Protein AF-A0A2E6C8P7-F1 (afdb_monomer_lite)

Structure (mmCIF, N/CA/C/O backbone):
data_AF-A0A2E6C8P7-F1
#
_entry.id   AF-A0A2E6C8P7-F1
#
loop_
_atom_site.group_PDB
_atom_site.id
_atom_site.type_symbol
_atom_site.label_atom_id
_atom_site.label_alt_id
_atom_site.label_comp_id
_atom_site.label_asym_id
_atom_site.label_entity_id
_atom_site.label_seq_id
_atom_site.pdbx_PDB_ins_code
_atom_site.Cartn_x
_atom_site.Cartn_y
_atom_site.Cartn_z
_atom_site.occupancy
_atom_site.B_iso_or_equiv
_atom_site.auth_seq_id
_atom_site.auth_comp_id
_atom_site.auth_asym_id
_atom_site.auth_atom_id
_atom_site.pdbx_PDB_model_num
ATOM 1 N N . MET A 1 1 ? 29.643 5.740 -5.448 1.00 72.62 1 MET A N 1
ATOM 2 C CA . MET A 1 1 ? 28.365 6.368 -5.849 1.00 72.62 1 MET A CA 1
ATOM 3 C C . MET A 1 1 ? 27.333 5.272 -6.019 1.00 72.62 1 MET A C 1
ATOM 5 O O . MET A 1 1 ? 27.657 4.274 -6.653 1.00 72.62 1 MET A O 1
ATOM 9 N N . GLU A 1 2 ? 26.133 5.428 -5.458 1.00 72.31 2 GLU A N 1
ATOM 10 C CA . GLU A 1 2 ? 25.018 4.536 -5.802 1.00 72.31 2 GLU A CA 1
ATOM 11 C C . GLU A 1 2 ? 24.640 4.738 -7.272 1.00 72.31 2 GLU A C 1
ATOM 13 O O . GLU A 1 2 ? 24.577 5.864 -7.768 1.00 72.31 2 GLU A O 1
ATOM 18 N N . THR A 1 3 ? 24.367 3.643 -7.973 1.00 90.25 3 THR A N 1
ATOM 19 C CA . THR A 1 3 ? 23.759 3.717 -9.304 1.00 90.25 3 THR A CA 1
ATOM 20 C C . THR A 1 3 ? 22.280 4.080 -9.181 1.00 90.25 3 THR A C 1
ATOM 22 O O . THR A 1 3 ? 21.615 3.731 -8.205 1.00 90.25 3 THR A O 1
ATOM 25 N N . TYR A 1 4 ? 21.719 4.725 -10.204 1.00 87.56 4 TYR A N 1
ATOM 26 C CA . TYR A 1 4 ? 20.300 5.102 -10.227 1.00 87.56 4 TYR A CA 1
ATOM 27 C C . TYR A 1 4 ? 19.353 3.916 -9.946 1.00 87.56 4 TYR A C 1
ATOM 29 O O . TYR A 1 4 ? 18.358 4.054 -9.236 1.00 87.56 4 TYR A O 1
ATOM 37 N N . LYS A 1 5 ? 19.705 2.714 -10.428 1.00 88.88 5 LYS A N 1
ATOM 38 C CA . LYS A 1 5 ? 18.951 1.476 -10.165 1.00 88.88 5 LYS A CA 1
ATOM 39 C C . LYS A 1 5 ? 18.927 1.099 -8.678 1.00 88.88 5 LYS A C 1
ATOM 41 O O . LYS A 1 5 ? 17.880 0.697 -8.175 1.00 88.88 5 LYS A O 1
ATOM 46 N N . GLN A 1 6 ? 20.052 1.248 -7.978 1.00 88.31 6 GLN A N 1
ATOM 47 C CA . GLN A 1 6 ? 20.151 0.9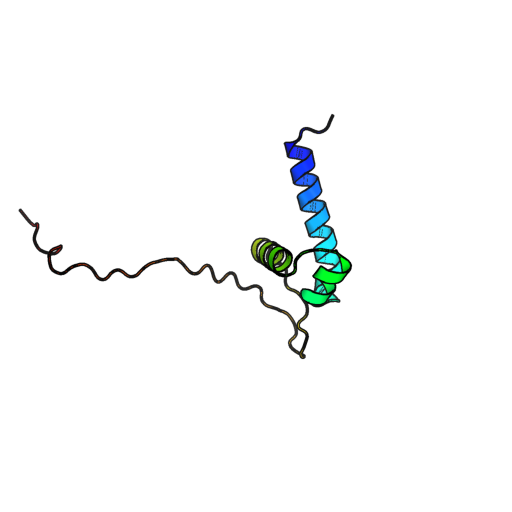67 -6.540 1.00 88.31 6 GLN A CA 1
ATOM 48 C C . GLN A 1 6 ? 19.328 1.971 -5.727 1.00 88.31 6 GLN A C 1
ATOM 50 O O . GLN A 1 6 ? 18.574 1.575 -4.840 1.00 88.31 6 GLN A O 1
ATOM 55 N N . MET A 1 7 ? 19.377 3.251 -6.103 1.00 88.75 7 MET A N 1
ATOM 56 C CA . MET A 1 7 ? 18.591 4.302 -5.454 1.00 88.75 7 MET A CA 1
ATOM 57 C C . MET A 1 7 ? 17.079 4.060 -5.591 1.00 88.75 7 MET A C 1
ATOM 59 O O . MET A 1 7 ? 16.340 4.181 -4.615 1.00 88.75 7 MET A O 1
ATOM 63 N N . GLN A 1 8 ? 16.610 3.643 -6.774 1.00 88.50 8 GLN A N 1
ATOM 64 C CA . GLN A 1 8 ? 15.202 3.287 -6.980 1.00 88.50 8 GLN A CA 1
ATOM 65 C C . GLN A 1 8 ? 14.760 2.092 -6.126 1.00 88.50 8 GLN A C 1
ATOM 67 O O . GLN A 1 8 ? 13.670 2.114 -5.551 1.00 88.50 8 GLN A O 1
ATOM 72 N N . GLN A 1 9 ? 15.587 1.045 -6.040 1.00 88.50 9 GLN A N 1
ATOM 73 C CA . GLN A 1 9 ? 15.282 -0.117 -5.203 1.00 88.50 9 GLN A CA 1
ATOM 74 C C . GLN A 1 9 ? 15.208 0.261 -3.724 1.00 88.50 9 GLN A C 1
ATOM 76 O O . GLN A 1 9 ? 14.247 -0.124 -3.055 1.00 88.50 9 GLN A O 1
ATOM 81 N N . ARG A 1 10 ? 16.164 1.059 -3.235 1.00 90.81 10 ARG A N 1
ATOM 82 C CA . ARG A 1 10 ? 16.167 1.557 -1.857 1.00 90.81 10 ARG A CA 1
ATOM 83 C C . ARG A 1 10 ? 14.914 2.378 -1.561 1.00 90.81 10 ARG A C 1
ATOM 85 O O . ARG A 1 10 ? 14.205 2.065 -0.610 1.00 90.81 10 ARG A O 1
ATOM 92 N N . HIS A 1 11 ? 14.576 3.335 -2.423 1.00 87.56 11 HIS A N 1
ATOM 93 C CA . HIS A 1 11 ? 13.379 4.158 -2.255 1.00 87.56 11 HIS A CA 1
ATOM 94 C C . HIS A 1 11 ? 12.095 3.315 -2.209 1.00 87.56 11 HIS A C 1
ATOM 96 O O . HIS A 1 11 ? 11.241 3.500 -1.344 1.00 87.56 11 HIS A O 1
ATOM 102 N N . LYS A 1 12 ? 11.971 2.321 -3.098 1.00 86.94 12 LYS A N 1
ATOM 103 C CA . LYS A 1 12 ? 10.827 1.399 -3.094 1.00 86.94 12 LYS A CA 1
ATOM 104 C C . LYS A 1 12 ? 10.731 0.614 -1.781 1.00 86.94 12 LYS A C 1
ATOM 106 O O . LYS A 1 12 ? 9.627 0.394 -1.280 1.00 86.94 12 LYS A O 1
ATOM 111 N N . GLN A 1 13 ? 11.869 0.194 -1.235 1.00 89.00 13 GLN A N 1
ATOM 112 C CA . GLN A 1 13 ? 11.931 -0.528 0.031 1.00 89.00 13 GLN A CA 1
ATOM 113 C C . GLN A 1 13 ? 11.558 0.371 1.218 1.00 89.00 13 GLN A C 1
ATOM 115 O O . GLN A 1 13 ? 10.775 -0.045 2.069 1.00 89.00 13 GLN A O 1
ATOM 120 N N . GLU A 1 14 ? 12.052 1.608 1.250 1.00 90.00 14 GLU A N 1
ATOM 121 C CA . GLU A 1 14 ? 11.721 2.607 2.275 1.00 90.00 14 GLU A CA 1
ATOM 122 C C . GLU A 1 14 ? 10.215 2.899 2.301 1.00 90.00 14 GLU A C 1
ATOM 124 O O . GLU A 1 14 ? 9.588 2.821 3.357 1.00 90.00 14 GLU A O 1
ATOM 129 N N . VAL A 1 15 ? 9.607 3.125 1.130 1.00 86.50 15 VAL A N 1
ATOM 130 C CA . VAL A 1 15 ? 8.155 3.336 1.000 1.00 86.50 15 VAL A CA 1
ATOM 131 C C . VAL A 1 15 ? 7.376 2.117 1.495 1.00 86.50 15 VAL A C 1
ATOM 133 O O . VAL A 1 15 ? 6.399 2.257 2.230 1.00 86.50 15 VAL A O 1
ATOM 136 N N . LYS A 1 16 ? 7.815 0.904 1.142 1.00 88.12 16 LYS A N 1
ATOM 137 C CA . LYS A 1 16 ? 7.183 -0.330 1.622 1.00 88.12 16 LYS A CA 1
ATOM 138 C C . LYS A 1 16 ? 7.246 -0.439 3.149 1.00 88.12 16 LYS A C 1
ATOM 140 O O . LYS A 1 16 ? 6.238 -0.771 3.768 1.00 88.12 16 LYS A O 1
ATOM 145 N N . ASN A 1 17 ? 8.401 -0.154 3.745 1.00 89.69 17 ASN A N 1
ATOM 146 C CA . ASN A 1 17 ? 8.595 -0.218 5.193 1.00 89.69 17 ASN A CA 1
ATOM 147 C C . ASN A 1 17 ? 7.722 0.805 5.925 1.00 89.69 17 ASN A C 1
ATOM 149 O O . ASN A 1 17 ? 7.091 0.457 6.919 1.00 89.69 17 ASN A O 1
ATOM 153 N N . LEU A 1 18 ? 7.624 2.027 5.396 1.00 88.25 18 LEU A N 1
ATOM 154 C CA . LEU A 1 18 ? 6.752 3.064 5.943 1.00 88.25 18 LEU A CA 1
ATOM 155 C C . LEU A 1 18 ? 5.289 2.605 5.944 1.00 88.25 18 LEU A C 1
ATOM 157 O O . LEU A 1 18 ? 4.610 2.656 6.964 1.00 88.25 18 LEU A O 1
ATOM 161 N N . ILE A 1 19 ? 4.815 2.066 4.821 1.00 86.81 19 ILE A N 1
ATOM 162 C CA . ILE A 1 19 ? 3.441 1.569 4.694 1.00 86.81 19 ILE A CA 1
ATOM 163 C C . ILE A 1 19 ? 3.157 0.432 5.689 1.00 86.81 19 ILE A C 1
ATOM 165 O O . ILE A 1 19 ? 2.074 0.384 6.275 1.00 86.81 19 ILE A O 1
ATOM 169 N N . LEU A 1 20 ? 4.123 -0.464 5.911 1.00 86.81 20 LEU A N 1
ATOM 170 C CA . LEU A 1 20 ? 4.005 -1.561 6.876 1.00 86.81 20 LEU A CA 1
ATOM 171 C C . LEU A 1 20 ? 3.920 -1.086 8.335 1.00 86.81 20 LEU A C 1
ATOM 173 O O . LEU A 1 20 ? 3.348 -1.796 9.150 1.00 86.81 20 LEU A O 1
ATOM 177 N N . GLN A 1 21 ? 4.432 0.097 8.682 1.00 87.81 21 GLN A N 1
ATOM 178 C CA . GLN A 1 21 ? 4.296 0.638 10.043 1.00 87.81 21 GLN A CA 1
ATOM 179 C C . GLN A 1 21 ? 2.860 1.090 10.349 1.00 87.81 21 GLN A C 1
ATOM 181 O O . GLN A 1 21 ? 2.403 1.000 11.489 1.00 87.81 21 GLN A O 1
ATOM 186 N N . TYR A 1 22 ? 2.128 1.552 9.331 1.00 84.12 22 TYR A N 1
ATOM 187 C CA . TYR A 1 22 ? 0.784 2.115 9.498 1.00 84.12 22 TYR A CA 1
ATOM 188 C C . TYR A 1 22 ? -0.349 1.139 9.154 1.00 84.12 22 TYR A C 1
ATOM 190 O O . TYR A 1 22 ? -1.505 1.416 9.478 1.00 84.12 22 TYR A O 1
ATOM 198 N N . ASN A 1 23 ? -0.057 0.002 8.515 1.00 81.69 23 ASN A N 1
ATOM 199 C CA . ASN A 1 23 ? -1.083 -0.888 7.958 1.00 81.69 23 ASN A CA 1
ATOM 200 C C . ASN A 1 23 ? -2.020 -1.526 9.011 1.00 81.69 23 ASN A C 1
ATOM 202 O O . ASN A 1 23 ? -3.213 -1.695 8.747 1.00 81.69 23 ASN A O 1
ATOM 206 N N . MET A 1 24 ? -1.506 -1.864 10.197 1.00 79.94 24 MET A N 1
ATOM 207 C CA . MET A 1 24 ? -2.260 -2.534 11.266 1.00 79.94 24 MET A CA 1
ATOM 208 C C . MET A 1 24 ? -3.064 -1.556 12.126 1.00 79.94 24 MET A C 1
ATOM 210 O O . MET A 1 24 ? -4.093 -1.916 12.698 1.00 79.94 24 MET A O 1
ATOM 214 N N . THR A 1 25 ? -2.585 -0.321 12.246 1.00 83.94 25 THR A N 1
ATOM 215 C CA . THR A 1 25 ? -3.131 0.687 13.161 1.00 83.94 25 THR A CA 1
ATOM 216 C C . THR A 1 25 ? -4.153 1.585 12.476 1.00 83.94 25 THR A C 1
ATOM 218 O O . THR A 1 25 ? -5.172 1.918 13.083 1.00 83.94 25 THR A O 1
ATOM 221 N N . HIS A 1 26 ? -3.923 1.903 11.202 1.00 86.81 26 HIS A N 1
ATOM 222 C CA . HIS A 1 26 ? -4.688 2.886 10.448 1.00 86.81 26 HIS A CA 1
ATOM 223 C C . HIS A 1 26 ? -5.408 2.258 9.255 1.00 86.81 26 HIS A C 1
ATOM 225 O O . HIS A 1 26 ? -5.000 1.245 8.682 1.00 86.81 26 HIS A O 1
ATOM 231 N N . THR A 1 27 ? -6.489 2.903 8.840 1.00 87.38 27 THR A N 1
ATOM 232 C CA . THR A 1 27 ? -7.132 2.624 7.555 1.00 87.38 27 THR A CA 1
ATOM 233 C C . THR A 1 27 ? -6.291 3.170 6.395 1.00 87.38 27 THR A C 1
ATOM 235 O O . THR A 1 27 ? -5.487 4.083 6.575 1.00 87.38 27 THR A O 1
ATOM 238 N N . ILE A 1 28 ? -6.518 2.686 5.163 1.00 87.81 28 ILE A N 1
ATOM 239 C CA . ILE A 1 28 ? -5.846 3.220 3.953 1.00 87.81 28 ILE A CA 1
ATOM 240 C C . ILE A 1 28 ? -5.999 4.741 3.853 1.00 87.81 28 ILE A C 1
ATOM 242 O O . ILE A 1 28 ? -5.063 5.430 3.467 1.00 87.81 28 ILE A O 1
ATOM 246 N N . ALA A 1 29 ? -7.181 5.270 4.180 1.00 86.75 29 ALA A N 1
ATOM 247 C CA . ALA A 1 29 ? -7.456 6.699 4.076 1.00 86.75 29 ALA A CA 1
ATOM 248 C C . ALA A 1 29 ? -6.669 7.523 5.107 1.00 86.75 29 ALA A C 1
ATOM 250 O O . ALA A 1 29 ? -6.192 8.609 4.790 1.00 86.75 29 ALA A O 1
ATOM 251 N N . GLU A 1 30 ? -6.523 7.012 6.328 1.00 87.81 30 GLU A N 1
ATOM 252 C CA . GLU A 1 30 ? -5.731 7.659 7.378 1.00 87.81 30 GLU A CA 1
ATOM 253 C C . GLU A 1 30 ? -4.241 7.575 7.074 1.00 87.81 30 GLU A C 1
ATOM 255 O O . GLU A 1 30 ? -3.559 8.593 7.118 1.00 87.81 30 GLU A O 1
ATOM 260 N N . ALA A 1 31 ? -3.758 6.396 6.679 1.00 89.25 31 ALA A N 1
ATOM 261 C CA . ALA A 1 31 ? -2.369 6.200 6.293 1.00 89.25 31 ALA A CA 1
ATOM 262 C C . ALA A 1 31 ? -1.992 7.094 5.097 1.00 89.25 31 ALA A C 1
ATOM 264 O O . ALA A 1 31 ? -0.956 7.752 5.126 1.00 89.25 31 ALA A O 1
ATOM 265 N N . ALA A 1 32 ? -2.858 7.198 4.081 1.00 89.44 32 ALA A N 1
ATOM 266 C CA . ALA A 1 32 ? -2.669 8.107 2.949 1.00 89.44 32 ALA A CA 1
ATOM 267 C C . ALA A 1 32 ? -2.539 9.571 3.397 1.00 89.44 32 ALA A C 1
ATOM 269 O O . ALA A 1 32 ? -1.651 10.278 2.927 1.00 89.44 32 ALA A O 1
ATOM 270 N N . ARG A 1 33 ? -3.377 10.010 4.346 1.00 89.62 33 ARG A N 1
ATOM 271 C CA . ARG A 1 33 ? -3.332 11.372 4.893 1.00 89.62 33 ARG A CA 1
ATOM 272 C C . ARG A 1 33 ? -2.043 11.640 5.672 1.00 89.62 33 ARG A C 1
ATOM 274 O O . ARG A 1 33 ? -1.438 12.682 5.469 1.00 89.62 33 ARG A O 1
ATOM 281 N N . ILE A 1 34 ? -1.626 10.706 6.530 1.00 88.31 34 ILE A N 1
ATOM 282 C CA . ILE A 1 34 ? -0.410 10.832 7.352 1.00 88.31 34 ILE A CA 1
ATOM 283 C C . ILE A 1 34 ? 0.840 10.864 6.467 1.00 88.31 34 ILE A C 1
ATOM 285 O O . ILE A 1 34 ? 1.728 11.681 6.682 1.00 88.31 34 ILE A O 1
ATOM 289 N N . MET A 1 35 ? 0.892 10.006 5.446 1.00 86.38 35 MET A N 1
ATOM 290 C CA . MET A 1 35 ? 2.032 9.918 4.528 1.00 86.38 35 MET A CA 1
ATOM 291 C C . MET A 1 35 ? 2.016 10.992 3.427 1.00 86.38 35 MET A C 1
ATOM 293 O O . MET A 1 35 ? 2.943 11.038 2.623 1.00 86.38 35 MET A O 1
ATOM 297 N N . GLY A 1 36 ? 0.964 11.815 3.330 1.00 88.38 36 GLY A N 1
ATOM 298 C CA . GLY A 1 36 ? 0.810 12.788 2.242 1.00 88.38 36 GLY A CA 1
ATOM 299 C C . GLY A 1 36 ? 0.696 12.144 0.852 1.00 88.38 36 GLY A C 1
ATOM 300 O O . GLY A 1 36 ? 1.093 12.738 -0.147 1.00 88.38 36 GLY A O 1
ATOM 301 N N . MET A 1 37 ? 0.184 10.912 0.775 1.00 87.12 37 MET A N 1
ATOM 302 C CA . MET A 1 37 ? 0.053 10.155 -0.469 1.00 87.12 37 MET A CA 1
ATOM 303 C C . MET A 1 37 ? -1.380 10.169 -0.994 1.00 87.12 37 MET A C 1
ATOM 305 O O . MET A 1 37 ? -2.349 10.135 -0.238 1.00 87.12 37 MET A O 1
ATOM 309 N N . ASP A 1 38 ? -1.520 10.109 -2.318 1.00 90.62 38 ASP A N 1
ATOM 310 C CA . ASP A 1 38 ? -2.816 9.846 -2.933 1.00 90.62 38 ASP A CA 1
ATOM 311 C C . ASP A 1 38 ? -3.346 8.462 -2.516 1.00 90.62 38 ASP A C 1
ATOM 313 O O . ASP A 1 38 ? -2.655 7.440 -2.612 1.00 90.62 38 ASP A O 1
ATOM 317 N N . LYS A 1 39 ? -4.606 8.431 -2.079 1.00 87.56 39 LYS A N 1
ATOM 318 C CA . LYS A 1 39 ? -5.268 7.232 -1.553 1.00 87.56 39 LYS A CA 1
ATOM 319 C C . LYS A 1 39 ? -5.319 6.099 -2.580 1.00 87.56 39 LYS A C 1
ATOM 321 O O . LYS A 1 39 ? -5.145 4.934 -2.216 1.00 87.56 39 LYS A O 1
ATOM 326 N N . ASP A 1 40 ? -5.564 6.409 -3.851 1.00 87.12 40 ASP A N 1
ATOM 327 C CA . ASP A 1 40 ? -5.728 5.393 -4.891 1.00 87.12 40 ASP A CA 1
ATOM 328 C C . ASP A 1 40 ? -4.377 4.871 -5.392 1.00 87.12 40 ASP A C 1
ATOM 330 O O . ASP A 1 40 ? -4.266 3.694 -5.753 1.00 87.12 40 ASP A O 1
ATOM 334 N N . LYS A 1 41 ? -3.329 5.703 -5.364 1.00 87.56 41 LYS A N 1
ATOM 335 C CA . LYS A 1 41 ? -1.940 5.253 -5.545 1.00 87.56 41 LYS A CA 1
ATOM 336 C C . LYS A 1 41 ? -1.500 4.337 -4.405 1.00 87.56 41 LYS A C 1
ATOM 338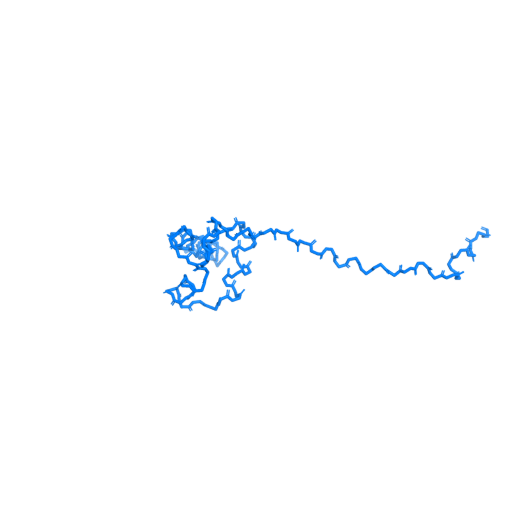 O O . LYS A 1 41 ? -0.975 3.258 -4.679 1.00 87.56 41 LYS A O 1
ATOM 343 N N . LEU A 1 42 ? -1.775 4.712 -3.154 1.00 88.56 42 LEU A N 1
ATOM 344 C CA . LEU A 1 42 ? -1.456 3.881 -1.992 1.00 88.56 42 LEU A CA 1
ATOM 345 C C . LEU A 1 42 ? -2.183 2.533 -2.057 1.00 88.56 42 LEU A C 1
ATOM 347 O O . LEU A 1 42 ? -1.563 1.492 -1.857 1.00 88.56 42 LEU A O 1
ATOM 351 N N . ARG A 1 43 ? -3.474 2.532 -2.413 1.00 86.88 43 ARG A N 1
ATOM 352 C CA . ARG A 1 43 ? -4.250 1.298 -2.593 1.00 86.88 43 ARG A CA 1
ATOM 353 C C . ARG A 1 43 ? -3.640 0.390 -3.662 1.00 86.88 43 ARG A C 1
ATOM 355 O O . ARG A 1 43 ? -3.509 -0.806 -3.426 1.00 86.88 43 ARG A O 1
ATOM 362 N N . ARG A 1 44 ? -3.257 0.939 -4.821 1.00 86.69 44 ARG A N 1
ATOM 363 C CA . ARG A 1 44 ? -2.608 0.170 -5.900 1.00 86.69 44 ARG A CA 1
ATOM 364 C C . ARG A 1 44 ? -1.271 -0.421 -5.460 1.00 86.69 44 ARG A C 1
ATOM 366 O O . ARG A 1 44 ? -1.005 -1.586 -5.735 1.00 86.69 44 ARG A O 1
ATOM 373 N N . PHE A 1 45 ? -0.456 0.359 -4.755 1.00 85.94 45 PHE A N 1
ATOM 374 C CA . PHE A 1 45 ? 0.826 -0.107 -4.231 1.00 85.94 45 PHE A CA 1
ATOM 375 C C . PHE A 1 45 ? 0.647 -1.227 -3.201 1.00 85.94 45 PHE A C 1
ATOM 377 O O . PHE A 1 45 ? 1.297 -2.267 -3.289 1.00 85.94 45 PHE A O 1
ATOM 384 N N . ALA A 1 46 ? -0.268 -1.034 -2.251 1.00 86.62 46 ALA A N 1
ATOM 385 C CA . ALA A 1 46 ? -0.592 -2.022 -1.232 1.00 86.62 46 ALA A CA 1
ATOM 386 C C . ALA A 1 46 ? -1.073 -3.333 -1.857 1.00 86.62 46 ALA A C 1
ATOM 388 O O . ALA A 1 46 ? -0.593 -4.401 -1.493 1.00 86.62 46 ALA A O 1
ATOM 389 N N . HIS A 1 47 ? -1.943 -3.235 -2.862 1.00 84.69 47 HIS A N 1
ATOM 390 C CA . HIS A 1 47 ? -2.442 -4.376 -3.620 1.00 84.69 47 HIS A CA 1
ATOM 391 C C . HIS A 1 47 ? -1.325 -5.143 -4.333 1.00 84.69 47 HIS A C 1
ATOM 393 O O . HIS A 1 47 ? -1.205 -6.351 -4.150 1.00 84.69 47 HIS A O 1
ATOM 399 N N . TYR A 1 48 ? -0.447 -4.440 -5.053 1.00 83.62 48 TYR A N 1
ATOM 400 C CA . TYR A 1 48 ? 0.704 -5.045 -5.733 1.00 83.62 48 TYR A CA 1
ATOM 401 C C . TYR A 1 48 ? 1.644 -5.786 -4.767 1.00 83.62 48 TYR A C 1
ATOM 403 O O . TYR A 1 48 ? 2.245 -6.797 -5.122 1.00 83.62 48 TYR A O 1
ATOM 411 N N . HIS A 1 49 ? 1.777 -5.282 -3.539 1.00 83.56 49 HIS A N 1
ATOM 412 C CA . HIS A 1 49 ? 2.659 -5.839 -2.516 1.00 83.56 49 HIS A CA 1
ATOM 413 C C . HIS A 1 49 ? 1.963 -6.774 -1.514 1.00 83.56 49 HIS A C 1
ATOM 415 O O . HIS A 1 49 ? 2.621 -7.229 -0.578 1.00 83.56 49 HIS A O 1
ATOM 421 N N . GLY A 1 50 ? 0.668 -7.066 -1.689 1.00 83.56 50 GLY A N 1
ATOM 422 C CA . GLY A 1 50 ? -0.103 -7.926 -0.783 1.00 83.56 50 GLY A CA 1
ATOM 423 C C . GLY A 1 50 ? -0.302 -7.345 0.623 1.00 83.56 50 GLY A C 1
ATOM 424 O O . GLY A 1 50 ? -0.518 -8.086 1.580 1.00 83.56 50 GLY A O 1
ATOM 425 N N . ILE A 1 51 ? -0.207 -6.024 0.780 1.00 85.44 51 ILE A N 1
ATOM 426 C CA . ILE A 1 51 ? -0.350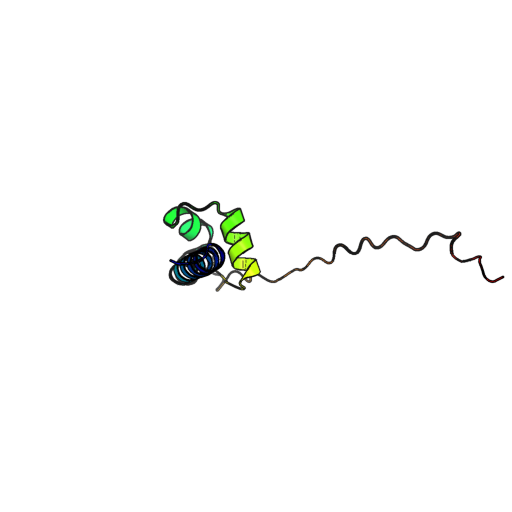 -5.344 2.068 1.00 85.44 51 ILE A CA 1
ATOM 427 C C . ILE A 1 51 ? -1.831 -5.060 2.318 1.00 85.44 51 ILE A C 1
ATOM 429 O O . ILE A 1 51 ? -2.493 -4.382 1.534 1.00 85.44 51 ILE A O 1
ATOM 433 N N . SER A 1 52 ? -2.333 -5.552 3.446 1.00 83.12 52 SER A N 1
ATOM 434 C CA . SER A 1 52 ? -3.707 -5.330 3.896 1.00 83.12 52 SER A CA 1
ATOM 435 C C . SER A 1 52 ? -3.749 -4.249 4.975 1.00 83.12 52 SER A C 1
ATOM 437 O O . SER A 1 52 ? -2.841 -4.164 5.797 1.00 83.12 52 SER A O 1
ATOM 439 N N . PHE A 1 53 ? -4.811 -3.445 4.988 1.00 84.44 53 PHE A N 1
ATOM 440 C CA . PHE A 1 53 ? -5.020 -2.372 5.969 1.00 84.44 53 PHE A CA 1
ATOM 441 C C . PHE A 1 53 ? -6.236 -2.639 6.844 1.00 84.44 53 PHE A C 1
ATOM 443 O O . PHE A 1 53 ? -7.193 -3.283 6.399 1.00 84.44 53 PHE A O 1
ATOM 450 N N . LYS A 1 54 ? -6.258 -2.063 8.046 1.00 81.06 54 LYS A N 1
ATOM 451 C CA . LYS A 1 54 ? -7.436 -2.067 8.921 1.00 81.06 54 LYS A CA 1
ATOM 452 C C . LYS A 1 54 ? -8.661 -1.457 8.214 1.00 81.06 54 LYS A C 1
ATOM 454 O O . LYS A 1 54 ? -8.540 -0.468 7.486 1.00 81.06 54 LYS A O 1
ATOM 459 N N . LYS A 1 55 ? -9.850 -2.043 8.397 1.00 77.81 55 LYS A N 1
ATOM 460 C CA . LYS A 1 55 ? -11.112 -1.475 7.883 1.00 77.81 55 LYS A CA 1
ATOM 461 C C . LYS A 1 55 ? -11.737 -0.523 8.908 1.00 77.81 55 LYS A C 1
ATOM 463 O O . LYS A 1 55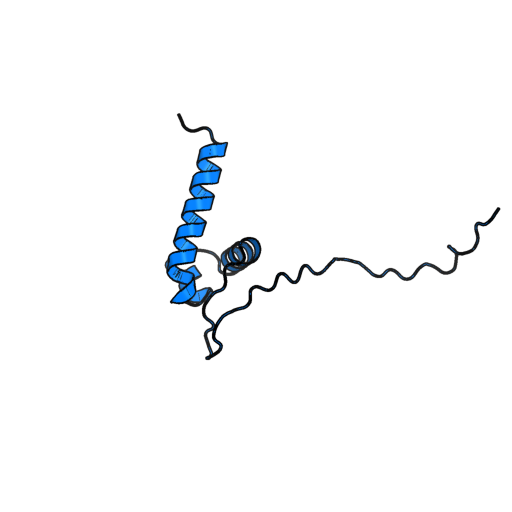 ? -11.535 -0.665 10.109 1.00 77.81 55 LYS A O 1
ATOM 468 N N . LYS A 1 56 ? -12.520 0.443 8.415 1.00 68.69 56 LYS A N 1
ATOM 469 C CA . LYS A 1 56 ? -13.179 1.483 9.229 1.00 68.69 56 LYS A CA 1
ATOM 470 C C . LYS A 1 56 ? -14.336 0.946 10.090 1.00 68.69 56 LYS A C 1
ATOM 472 O O . LYS A 1 56 ? -14.583 1.483 11.161 1.00 68.69 56 LYS A O 1
ATOM 477 N N . TYR A 1 57 ? -15.033 -0.100 9.642 1.00 63.09 57 TYR A N 1
ATOM 478 C CA . TYR A 1 57 ? -16.262 -0.600 10.273 1.00 63.09 57 TYR A CA 1
ATOM 479 C C . TYR A 1 57 ? -16.111 -2.049 10.735 1.00 63.09 57 TYR A C 1
ATOM 481 O O . TYR A 1 57 ? -16.543 -2.947 10.025 1.00 63.09 57 TYR A O 1
ATOM 489 N N . GLY A 1 58 ? -15.474 -2.282 11.887 1.00 58.16 58 GLY A N 1
ATOM 490 C CA . GLY A 1 58 ? -15.526 -3.555 12.637 1.00 58.16 58 GLY A CA 1
ATOM 491 C C . GLY A 1 58 ? -14.975 -4.825 11.962 1.00 58.16 58 GLY A C 1
ATOM 492 O O . GLY A 1 58 ? -14.725 -5.820 12.634 1.00 58.16 58 GLY A O 1
ATOM 493 N N . GLU A 1 59 ? -14.745 -4.820 10.654 1.00 58.69 59 GLU A N 1
ATOM 494 C CA . GLU A 1 59 ? -14.164 -5.923 9.908 1.00 58.69 59 GLU A CA 1
ATOM 495 C C . GLU A 1 59 ? -12.640 -5.944 10.102 1.00 58.69 59 GLU A C 1
ATOM 497 O O . GLU A 1 59 ? -11.967 -4.914 10.034 1.00 58.69 59 GLU A O 1
ATOM 502 N N . LYS A 1 60 ? -12.077 -7.136 10.337 1.00 58.38 60 LYS A N 1
ATOM 503 C CA . LYS A 1 60 ? -10.702 -7.283 10.840 1.00 58.38 60 LYS A CA 1
ATOM 504 C C . LYS A 1 60 ? -9.632 -6.697 9.904 1.00 58.38 60 LYS A C 1
ATOM 506 O O . LYS A 1 60 ? -8.736 -6.019 10.391 1.00 58.38 60 LYS A O 1
ATOM 511 N N . MET A 1 61 ? -9.721 -6.901 8.583 1.00 61.31 61 MET A N 1
ATOM 512 C CA . MET A 1 61 ? -8.762 -6.357 7.601 1.00 61.31 61 MET A CA 1
ATOM 513 C C . MET A 1 61 ? -9.373 -6.207 6.201 1.00 61.31 61 MET A C 1
ATOM 515 O O . MET A 1 61 ? -10.282 -6.941 5.809 1.00 61.31 61 MET A O 1
ATOM 519 N N . THR A 1 62 ? -8.839 -5.269 5.419 1.00 61.38 62 THR A N 1
ATOM 520 C CA . THR A 1 62 ? -9.126 -5.119 3.990 1.00 61.38 62 THR A CA 1
ATOM 521 C C . THR A 1 62 ? -8.332 -6.180 3.256 1.00 61.38 62 THR A C 1
ATOM 523 O O . THR A 1 62 ? -7.130 -6.007 3.079 1.00 61.38 62 THR A O 1
ATOM 526 N N . LYS A 1 63 ? -8.981 -7.274 2.839 1.00 58.34 63 LYS A N 1
ATOM 527 C CA . LYS A 1 63 ? -8.372 -8.186 1.872 1.00 58.34 63 LYS A CA 1
ATOM 528 C C . LYS A 1 63 ? -8.142 -7.405 0.587 1.00 58.34 63 LYS A C 1
ATOM 530 O O . LYS A 1 63 ? -9.084 -7.072 -0.131 1.00 58.34 63 LYS A O 1
ATOM 535 N N . CYS A 1 64 ? -6.888 -7.078 0.313 1.00 54.91 64 CYS A N 1
ATOM 536 C CA . CYS A 1 64 ? -6.469 -6.679 -1.018 1.00 54.91 64 CYS A CA 1
ATOM 537 C C . CYS A 1 64 ? -6.368 -7.950 -1.866 1.00 54.91 64 CYS A C 1
ATOM 539 O O . CYS A 1 64 ? -5.277 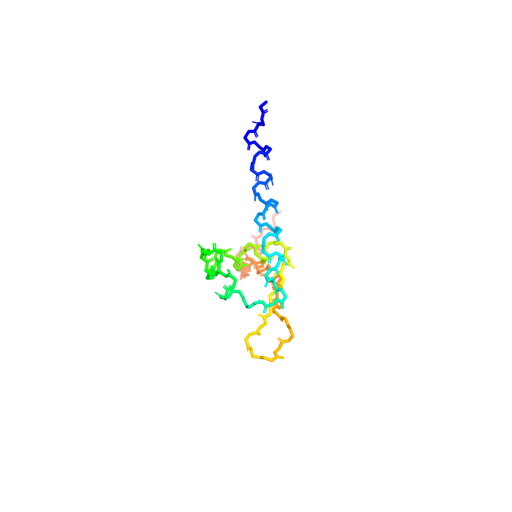-8.341 -2.264 1.00 54.91 64 CYS A O 1
ATOM 541 N N . ASP A 1 65 ? -7.503 -8.623 -2.088 1.00 51.78 65 ASP A N 1
ATOM 542 C CA . ASP A 1 65 ? -7.536 -9.788 -2.962 1.00 51.78 65 ASP A CA 1
ATOM 543 C C . ASP A 1 65 ? -7.075 -9.330 -4.343 1.00 51.78 65 ASP A C 1
ATOM 545 O O . ASP A 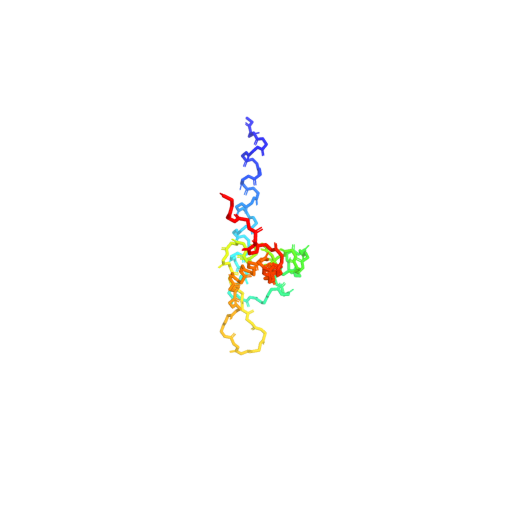1 65 ? -7.572 -8.345 -4.907 1.00 51.78 65 ASP A O 1
ATOM 549 N N . THR A 1 66 ? -6.078 -10.026 -4.880 1.00 49.03 66 THR A N 1
ATOM 550 C CA . THR A 1 66 ? -5.641 -9.915 -6.264 1.00 49.03 66 THR A CA 1
ATOM 551 C C . THR A 1 66 ? -6.751 -10.433 -7.161 1.00 49.03 66 THR A C 1
ATOM 553 O O . THR A 1 66 ? -6.641 -11.484 -7.780 1.00 49.03 66 THR A O 1
ATOM 556 N N . VAL A 1 67 ? -7.844 -9.674 -7.282 1.00 50.72 67 VAL A N 1
ATOM 557 C CA . VAL A 1 67 ? -8.783 -9.852 -8.384 1.00 50.72 67 VAL A CA 1
ATOM 558 C C . VAL A 1 67 ? -8.060 -9.351 -9.628 1.00 50.72 67 VAL A C 1
ATOM 560 O O . VAL A 1 67 ? -8.298 -8.256 -10.136 1.00 50.72 67 VAL A O 1
ATOM 563 N N . TYR A 1 68 ? -7.109 -10.155 -10.096 1.00 48.62 68 TYR A N 1
ATOM 564 C CA . TYR A 1 68 ? -6.613 -10.131 -11.451 1.00 48.62 68 TYR A CA 1
ATOM 565 C C . TYR A 1 68 ? -7.839 -10.472 -12.297 1.00 48.62 68 TYR A C 1
ATOM 567 O O . TYR A 1 68 ? -8.113 -11.630 -12.600 1.00 48.62 68 TYR A O 1
ATOM 575 N N . ARG A 1 69 ? -8.666 -9.465 -12.602 1.00 50.25 69 ARG A N 1
ATOM 576 C CA . ARG A 1 69 ? -9.689 -9.609 -13.628 1.00 50.25 69 ARG A CA 1
ATOM 577 C C . ARG A 1 69 ? -8.899 -9.859 -14.901 1.00 50.25 69 ARG A C 1
ATOM 579 O O . ARG A 1 69 ? -8.382 -8.911 -15.492 1.00 50.25 69 ARG A O 1
ATOM 586 N N . LYS A 1 70 ? -8.743 -11.130 -15.290 1.00 51.94 70 LYS A N 1
ATOM 587 C CA . LYS A 1 70 ? -8.374 -11.475 -16.661 1.00 51.94 70 LYS A CA 1
ATOM 588 C C . LYS A 1 70 ? -9.310 -10.637 -17.526 1.00 51.94 70 LYS A C 1
ATOM 590 O O . LYS A 1 70 ? -10.521 -10.836 -17.479 1.00 51.94 70 LYS A O 1
ATOM 595 N N . LYS A 1 71 ? -8.767 -9.685 -18.287 1.00 52.56 71 LYS A N 1
ATOM 596 C CA . LYS A 1 71 ? -9.482 -9.049 -19.399 1.00 52.56 71 LYS A CA 1
ATOM 597 C C . LYS A 1 71 ? -9.629 -10.079 -20.526 1.00 52.56 71 LYS A C 1
ATOM 599 O O . LYS A 1 71 ? -9.189 -9.848 -21.642 1.00 52.56 71 LYS A O 1
ATOM 604 N N . GLY A 1 72 ? -10.163 -11.256 -20.210 1.00 53.31 72 GLY A N 1
ATOM 605 C CA . GLY A 1 72 ? -10.650 -12.180 -21.211 1.00 53.31 72 GLY A CA 1
ATOM 606 C C . GLY A 1 72 ? -11.968 -11.599 -21.671 1.00 53.31 72 GLY A C 1
ATOM 607 O O . GLY A 1 72 ? -12.991 -11.831 -21.034 1.00 53.31 72 GLY A O 1
ATOM 608 N N . VAL A 1 73 ? -11.929 -10.771 -22.712 1.00 63.03 73 VAL A N 1
ATOM 609 C CA . VAL A 1 73 ? -13.139 -10.503 -23.481 1.00 63.03 73 VAL A CA 1
ATOM 610 C C . VAL A 1 73 ? -13.551 -11.865 -24.023 1.00 63.03 73 VAL A C 1
ATOM 612 O O . VAL A 1 73 ? -12.823 -12.466 -24.807 1.00 63.03 73 VAL A O 1
ATOM 615 N N . THR A 1 74 ? -14.657 -12.403 -23.523 1.00 63.66 74 THR A N 1
ATOM 616 C CA . THR A 1 74 ? -15.273 -13.606 -24.079 1.00 63.66 74 THR A CA 1
ATOM 617 C C . THR A 1 74 ? -15.958 -13.154 -25.362 1.00 63.66 74 THR A C 1
ATOM 619 O O . THR A 1 74 ? -17.137 -12.817 -25.356 1.00 63.66 74 THR A O 1
ATOM 622 N N . ILE A 1 75 ? -15.186 -13.008 -26.442 1.00 66.94 75 ILE A N 1
ATOM 623 C CA . ILE A 1 75 ? -15.771 -12.848 -27.772 1.00 66.94 75 ILE A CA 1
ATOM 624 C C . ILE A 1 75 ? -16.290 -14.244 -28.131 1.00 66.94 75 ILE A C 1
ATOM 626 O O . ILE A 1 75 ? -15.478 -15.171 -28.172 1.00 66.94 75 ILE A O 1
ATOM 630 N N . PRO A 1 76 ? -17.609 -14.445 -28.286 1.00 66.50 76 PRO A N 1
ATOM 631 C CA . PRO A 1 76 ? -18.113 -15.710 -28.799 1.00 66.50 76 PRO A CA 1
ATOM 632 C C . PRO A 1 76 ? -17.517 -15.938 -30.191 1.00 66.50 76 PRO A C 1
ATOM 634 O O . PRO A 1 76 ? -17.450 -14.999 -30.986 1.00 66.50 76 PRO A O 1
ATOM 637 N N . THR A 1 77 ? -17.062 -17.162 -30.458 1.00 70.31 77 THR A N 1
ATOM 638 C CA . THR A 1 77 ? -16.573 -17.585 -31.777 1.00 70.31 77 THR A CA 1
ATOM 639 C C . THR A 1 77 ? -17.603 -17.198 -32.830 1.00 70.31 77 THR A C 1
ATOM 641 O O . THR A 1 77 ? -18.799 -17.460 -32.662 1.00 70.31 77 THR A O 1
ATOM 644 N N . ALA A 1 78 ? -17.164 -16.501 -33.874 1.00 72.81 78 ALA A N 1
ATOM 645 C CA . ALA A 1 78 ? -18.091 -16.021 -34.881 1.00 72.81 78 ALA A CA 1
ATOM 646 C C . ALA A 1 78 ? -18.579 -17.201 -35.743 1.00 72.81 78 ALA A C 1
ATOM 648 O O . ALA A 1 78 ? -17.778 -18.067 -36.091 1.00 72.81 78 ALA A O 1
ATOM 649 N N . PRO A 1 79 ? -19.863 -17.244 -36.141 1.00 72.25 79 PRO A N 1
ATOM 650 C CA . PRO A 1 79 ? -20.461 -18.414 -36.795 1.00 72.25 79 PRO A CA 1
ATOM 651 C C . PRO A 1 79 ? -19.870 -18.765 -38.173 1.00 72.25 79 PRO A C 1
ATOM 653 O O . PRO A 1 79 ? -20.201 -19.803 -38.732 1.00 72.25 79 PRO A O 1
ATOM 656 N N . TRP A 1 80 ? -19.000 -17.926 -38.737 1.00 76.75 80 TRP A N 1
ATOM 657 C CA . TRP A 1 80 ? -18.291 -18.188 -39.995 1.00 76.75 80 TRP A CA 1
ATOM 658 C C . TRP A 1 80 ? -16.876 -18.760 -39.804 1.00 76.75 80 TRP A C 1
ATOM 660 O O . TRP A 1 80 ? -16.213 -19.066 -40.790 1.00 76.75 80 TRP A O 1
ATOM 670 N N . GLU A 1 81 ? -16.394 -18.911 -38.566 1.00 68.19 81 GLU A N 1
ATOM 671 C CA . GLU A 1 81 ? -15.079 -19.508 -38.279 1.00 68.19 81 GLU A CA 1
ATOM 672 C C . GLU A 1 81 ? -15.094 -21.051 -38.313 1.00 68.19 81 GLU A C 1
ATOM 674 O O . GLU A 1 81 ? -14.033 -21.662 -38.396 1.00 68.19 81 GLU A O 1
ATOM 679 N N . GLU A 1 82 ? -16.269 -21.697 -38.321 1.00 61.22 82 GLU A N 1
ATOM 680 C CA . GLU A 1 82 ? -16.398 -23.170 -38.347 1.00 61.22 82 GLU A CA 1
ATOM 681 C C . GLU A 1 82 ? -16.196 -23.802 -39.736 1.00 61.22 82 GLU A C 1
ATOM 683 O O . GLU A 1 82 ? -16.185 -25.025 -39.870 1.00 61.22 82 GLU A O 1
ATOM 688 N N . VAL A 1 83 ? -16.009 -22.999 -40.786 1.00 58.69 83 VAL A N 1
ATOM 689 C CA . VAL A 1 83 ? -15.955 -23.494 -42.167 1.00 58.69 83 VAL A CA 1
ATOM 690 C C . VAL A 1 83 ? -14.590 -23.212 -42.777 1.00 58.69 83 VAL A C 1
ATOM 692 O O . VAL A 1 83 ? -14.463 -22.348 -43.631 1.00 58.69 83 VAL A O 1
ATOM 695 N N . ASN A 1 84 ? -13.557 -23.926 -42.331 1.00 54.47 84 ASN A N 1
ATOM 696 C CA . ASN A 1 84 ? -12.321 -24.111 -43.100 1.00 54.47 84 ASN A CA 1
ATOM 697 C C . ASN A 1 84 ? -11.649 -25.433 -42.703 1.00 54.47 84 ASN A C 1
ATOM 699 O O . ASN A 1 84 ? -10.573 -25.461 -42.111 1.00 54.47 84 ASN A O 1
ATOM 703 N N . HIS A 1 85 ? -12.298 -26.541 -43.052 1.00 47.81 85 HIS A N 1
ATOM 704 C CA . HIS A 1 85 ? -11.589 -27.781 -43.347 1.00 47.81 85 HIS A CA 1
ATOM 705 C C . HIS A 1 85 ? -11.619 -27.959 -44.866 1.00 47.81 85 HIS A C 1
ATOM 707 O O . HIS A 1 85 ? -12.609 -28.436 -45.419 1.00 47.81 85 HIS A O 1
ATOM 713 N N . VAL A 1 86 ? -10.557 -27.480 -45.518 1.00 45.69 86 VAL A N 1
ATOM 714 C CA . VAL A 1 86 ? -10.145 -27.918 -46.859 1.00 45.69 86 VAL A CA 1
ATOM 715 C C . VAL A 1 86 ? -9.134 -29.036 -46.675 1.00 45.69 86 VAL A C 1
ATOM 717 O O . VAL A 1 86 ? -8.249 -28.861 -45.805 1.00 45.69 86 VAL A O 1
#

Radius of gyration: 21.02 Å; chains: 1; bounding box: 49×41×60 Å

Foldseek 3Di:
DDDPVRVVVVVLVVVVVLCVVQQQPDALVVSCVVVVHDSVVSLVSCLVVQGWHQDPPPDRIDRSPPPPVPPPPPPPDDPVVVPDDD

Secondary structure (DSSP, 8-state):
---HHHHHHHHHHHHHHHHHHHTTTS-HHHHHHHTT--HHHHHHHHHHTT--B--SSS-S-B-------------PPPTTTT----

Sequence (86 aa):
METYKQMQQRHKQEVKNLILQYNMTHTIAEAARIMGMDKDKLRRFAHYHGISFKKKYGEKMTKCDTVYRKKGVTIPTAPWEEVNHV

pLDDT: mean 76.55, std 14.13, range [45.69, 90.81]